Protein 1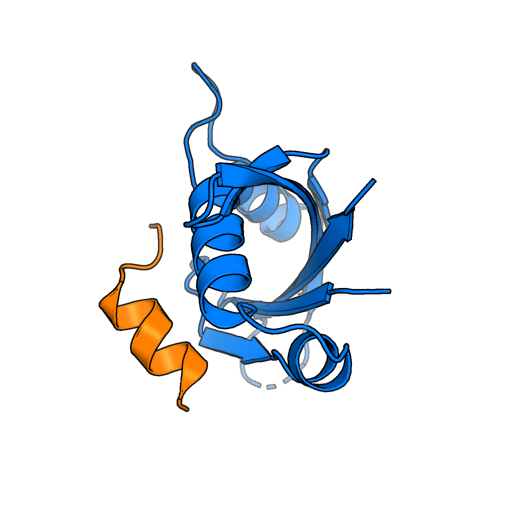OJ5 (pdb70)

Structure (mmCIF, N/CA/C/O backbone):
data_1OJ5
#
_entry.id   1OJ5
#
_cell.length_a   62.100
_cell.length_b   62.100
_cell.length_c   73.400
_cell.angle_alpha   90.00
_cell.angle_beta   90.00
_cell.angle_gamma   120.00
#
_symmetry.space_group_name_H-M   'P 62'
#
loop_
_entity.id
_entity.type
_entity.pdbx_description
1 polymer 'STEROID RECEPTOR COACTIVATOR 1A'
2 polymer 'SIGNAL TRANSDUCER AND ACTIVATOR OF TRANSCRIPTION 6'
3 non-polymer 'IODIDE ION'
4 water water
#
loop_
_atom_site.group_PDB
_atom_site.id
_atom_site.type_symbol
_atom_site.label_atom_id
_atom_site.label_alt_id
_atom_site.label_comp_id
_atom_site.label_asym_id
_atom_site.label_entity_id
_atom_site.label_seq_id
_atom_site.pdbx_PDB_ins_code
_atom_site.Cartn_x
_atom_site.Cartn_y
_atom_site.Cartn_z
_atom_site.occupancy
_atom_site.B_iso_or_equiv
_atom_site.auth_seq_id
_atom_site.auth_comp_id
_atom_site.auth_asym_id
_atom_site.auth_atom_id
_atom_site.pdbx_PDB_model_num
ATOM 1 N N . VAL A 1 6 ? 39.099 17.741 18.887 1.00 49.53 259 VAL A N 1
ATOM 2 C CA . VAL A 1 6 ? 37.652 17.806 18.524 1.00 48.92 259 VAL A CA 1
ATOM 3 C C . VAL A 1 6 ? 36.809 18.096 19.775 1.00 47.66 259 VAL A C 1
ATOM 4 O O . VAL A 1 6 ? 36.782 17.301 20.716 1.00 48.28 259 VAL A O 1
ATOM 8 N N . GLU A 1 7 ? 36.158 19.261 19.774 1.00 45.54 260 GLU A N 1
ATOM 9 C CA . GLU A 1 7 ? 35.190 19.646 20.795 1.00 43.35 260 GLU A CA 1
ATOM 10 C C . GLU A 1 7 ? 33.836 18.999 20.460 1.00 41.24 260 GLU A C 1
ATOM 11 O O . GLU A 1 7 ? 33.208 19.325 19.452 1.00 40.31 260 GLU A O 1
ATOM 17 N N . SER A 1 8 ? 33.398 18.073 21.304 1.00 38.64 261 SER A N 1
ATOM 18 C CA . SER A 1 8 ? 32.175 17.326 21.050 1.00 37.06 261 SER A CA 1
ATOM 19 C C . SER A 1 8 ? 31.527 16.842 22.325 1.00 35.24 261 SER A C 1
ATOM 20 O O . SER A 1 8 ? 32.123 16.939 23.394 1.00 35.32 261 SER A O 1
ATOM 23 N N . PHE A 1 9 ? 30.311 16.302 22.206 1.00 34.11 262 PHE A N 1
ATOM 24 C CA . PHE A 1 9 ? 29.695 15.507 23.271 1.00 32.87 262 PHE A CA 1
ATOM 25 C C . PHE A 1 9 ? 28.901 14.346 22.680 1.00 33.17 262 PHE A C 1
ATOM 26 O O . PHE A 1 9 ? 28.564 14.361 21.504 1.00 33.35 262 PHE A O 1
ATOM 34 N N . MET A 1 10 ? 28.622 13.341 23.492 1.00 33.10 263 MET A N 1
ATOM 35 C CA . MET A 1 10 ? 27.911 12.140 23.044 1.00 34.00 263 MET A CA 1
ATOM 36 C C . MET A 1 10 ? 26.556 12.075 23.710 1.00 33.26 263 MET A C 1
ATOM 37 O O . MET A 1 10 ? 26.382 12.536 24.836 1.00 32.62 263 MET A O 1
ATOM 45 N N . THR A 1 11 ? 25.598 11.495 23.002 1.00 33.46 264 THR A N 1
ATOM 46 C CA . THR A 1 11 ? 24.322 11.120 23.575 1.00 33.05 264 THR A CA 1
ATOM 47 C C . THR A 1 11 ? 24.005 9.646 23.320 1.00 33.62 264 THR A C 1
ATOM 48 O O . THR A 1 11 ? 24.477 9.043 22.350 1.00 33.80 264 THR A O 1
ATOM 52 N N . LYS A 1 12 ? 23.177 9.087 24.191 1.00 33.66 265 LYS A N 1
ATOM 53 C CA . LYS A 1 12 ? 22.529 7.817 23.939 1.00 34.09 265 LYS A CA 1
ATOM 54 C C . LYS A 1 12 ? 21.015 8.003 24.026 1.00 33.55 265 LYS A C 1
ATOM 55 O O . LYS A 1 12 ? 20.484 8.585 25.000 1.00 33.06 265 LYS A O 1
ATOM 61 N N . GLN A 1 13 ? 20.332 7.475 23.018 1.00 32.72 266 GLN A N 1
ATOM 62 C CA . GLN A 1 13 ? 18.888 7.483 22.962 1.00 32.95 266 GLN A CA 1
ATOM 63 C C . GLN A 1 13 ? 18.365 6.051 22.960 1.00 33.82 266 GLN A C 1
ATOM 64 O O . GLN A 1 13 ? 19.008 5.152 22.395 1.00 33.35 266 GLN A O 1
ATOM 70 N N . ASP A 1 14 ? 17.192 5.830 23.551 1.00 34.62 267 ASP A N 1
ATOM 71 C CA . ASP A 1 14 ? 16.517 4.542 23.383 1.00 35.92 267 ASP A CA 1
ATOM 72 C C . ASP A 1 14 ? 15.842 4.567 22.012 1.00 36.33 267 ASP A C 1
ATOM 73 O O . ASP A 1 14 ? 15.943 5.577 21.296 1.00 35.75 267 ASP A O 1
ATOM 78 N N . THR A 1 15 ? 15.174 3.474 21.637 1.00 36.79 268 THR A N 1
ATOM 79 C CA . THR A 1 15 ? 14.520 3.380 20.327 1.00 37.38 268 THR A CA 1
ATOM 80 C C . THR A 1 15 ? 13.222 4.156 20.209 1.00 37.16 268 THR A C 1
ATOM 81 O O . THR A 1 15 ? 12.573 4.075 19.185 1.00 37.69 268 THR A O 1
ATOM 85 N N . THR A 1 16 ? 12.845 4.912 21.231 1.00 37.51 269 THR A N 1
ATOM 86 C CA . THR A 1 16 ? 11.781 5.908 21.086 1.00 37.45 269 THR A CA 1
ATOM 87 C C . THR A 1 16 ? 12.363 7.287 20.757 1.00 36.75 269 THR A C 1
ATOM 88 O O . THR A 1 16 ? 11.615 8.222 20.452 1.00 35.84 269 THR A O 1
ATOM 92 N N . GLY A 1 17 ? 13.693 7.413 20.816 1.00 35.86 270 GLY A N 1
ATOM 93 C CA . GLY A 1 17 ? 14.355 8.697 20.598 1.00 35.62 270 GLY A CA 1
ATOM 94 C C . GLY A 1 17 ? 14.601 9.528 21.850 1.00 35.40 270 GLY A C 1
ATOM 95 O O . GLY A 1 17 ? 15.223 10.598 21.790 1.00 35.56 270 GLY A O 1
ATOM 96 N N . LYS A 1 18 ? 14.135 9.039 22.995 1.00 35.65 271 LYS A N 1
ATOM 97 C CA . LYS A 1 18 ? 14.418 9.660 24.295 1.00 36.23 271 LYS A CA 1
ATOM 98 C C . LYS A 1 18 ? 15.892 9.579 24.623 1.00 35.83 271 LYS A C 1
ATOM 99 O O . LYS A 1 18 ? 16.508 8.527 24.479 1.00 35.87 271 LYS A O 1
ATOM 105 N N . ILE A 1 19 ? 16.467 10.695 25.055 1.00 35.36 272 ILE A N 1
ATOM 106 C CA . ILE A 1 19 ? 17.863 10.735 25.422 1.00 35.24 272 ILE A CA 1
ATOM 107 C C . ILE A 1 19 ? 17.982 10.126 26.809 1.00 35.86 272 ILE A C 1
ATOM 108 O O . ILE A 1 19 ? 17.359 10.613 27.736 1.00 35.58 272 ILE A O 1
ATOM 113 N N . ILE A 1 20 ? 18.770 9.054 26.935 1.00 36.52 273 ILE A N 1
ATOM 114 C CA . ILE A 1 20 ? 18.943 8.373 28.222 1.00 36.80 273 ILE A CA 1
ATOM 115 C C . ILE A 1 20 ? 20.299 8.584 28.876 1.00 36.12 273 ILE A C 1
ATOM 116 O O . ILE A 1 20 ? 20.458 8.297 30.068 1.00 37.04 273 ILE A O 1
ATOM 121 N N . SER A 1 21 ? 21.275 9.091 28.127 1.00 35.33 274 SER A N 1
ATOM 122 C CA . SER A 1 21 ? 22.478 9.658 28.742 1.00 34.82 274 SER A CA 1
ATOM 123 C C . SER A 1 21 ? 23.208 10.620 27.827 1.00 34.29 274 SER A C 1
ATOM 124 O O . SER A 1 21 ? 23.053 10.602 26.609 1.00 32.85 274 SER A O 1
ATOM 127 N N . ILE A 1 22 ? 24.006 11.465 28.463 1.00 34.09 275 ILE A N 1
ATOM 128 C CA . ILE A 1 22 ? 24.848 12.429 27.799 1.00 34.33 275 ILE A CA 1
ATOM 129 C C . ILE A 1 22 ? 26.207 12.288 28.440 1.00 34.35 275 ILE A C 1
ATOM 130 O O . ILE A 1 22 ? 26.304 12.114 29.652 1.00 35.22 275 ILE A O 1
ATOM 135 N N . ASP A 1 23 ? 27.248 12.379 27.619 1.00 34.43 276 ASP A N 1
ATOM 136 C CA . ASP A 1 23 ? 28.632 12.359 28.069 1.00 34.88 276 ASP A CA 1
ATOM 137 C C . ASP A 1 23 ? 29.287 13.664 27.636 1.00 34.39 276 ASP A C 1
ATOM 138 O O . ASP A 1 23 ? 29.479 13.896 26.438 1.00 34.08 276 ASP A O 1
ATOM 143 N N . THR A 1 24 ? 29.606 14.497 28.620 1.00 34.28 277 THR A N 1
ATOM 144 C CA . THR A 1 24 ? 30.238 15.801 28.443 1.00 34.75 277 THR A CA 1
ATOM 145 C C . THR A 1 24 ? 31.725 15.813 28.841 1.00 35.31 277 THR A C 1
ATOM 146 O O . THR A 1 24 ? 32.295 16.878 29.060 1.00 35.35 277 THR A O 1
ATOM 150 N N . SER A 1 25 ? 32.346 14.643 28.944 1.00 36.12 278 SER A N 1
ATOM 151 C CA . SER A 1 25 ? 33.759 14.540 29.347 1.00 36.67 278 SER A CA 1
ATOM 152 C C . SER A 1 25 ? 34.698 15.341 28.425 1.00 37.48 278 SER A C 1
ATOM 153 O O . SER A 1 25 ? 35.591 16.031 28.908 1.00 37.65 278 SER A O 1
ATOM 158 N N . SER A 1 26 ? 34.485 15.252 27.109 1.00 38.27 279 SER A N 1
ATOM 159 C CA . SER A 1 26 ? 35.313 15.979 26.130 1.00 38.75 279 SER A CA 1
ATOM 160 C C . SER A 1 26 ? 35.127 17.481 26.266 1.00 38.26 279 SER A C 1
ATOM 161 O O . SER A 1 26 ? 36.102 18.206 26.271 1.00 37.83 279 SER A O 1
ATOM 164 N N . LEU A 1 27 ? 33.889 17.946 26.412 1.00 37.94 280 LEU A N 1
ATOM 165 C CA . LEU A 1 27 ? 33.660 19.370 26.657 1.00 37.76 280 LEU A CA 1
ATOM 166 C C . LEU A 1 27 ? 34.327 19.852 27.967 1.00 37.73 280 LEU A C 1
ATOM 167 O O . LEU A 1 27 ? 34.927 20.927 28.001 1.00 37.63 280 LEU A O 1
ATOM 172 N N . ARG A 1 28 ? 34.250 19.057 29.023 1.00 37.36 281 ARG A N 1
ATOM 173 C CA . ARG A 1 28 ? 34.807 19.467 30.305 1.00 38.44 281 ARG A CA 1
ATOM 174 C C . ARG A 1 28 ? 36.367 19.486 30.284 1.00 38.63 281 ARG A C 1
ATOM 175 O O . ARG A 1 28 ? 36.978 20.254 31.007 1.00 38.36 281 ARG A O 1
ATOM 183 N N . ALA A 1 29 ? 36.974 18.686 29.410 1.00 39.02 282 ALA A N 1
ATOM 184 C CA . ALA A 1 29 ? 38.417 18.682 29.197 1.00 40.04 282 ALA A CA 1
ATOM 185 C C . ALA A 1 29 ? 38.886 19.765 28.230 1.00 40.60 282 ALA A C 1
ATOM 186 O O . ALA A 1 29 ? 40.084 19.940 28.047 1.00 41.43 282 ALA A O 1
ATOM 188 N N . ALA A 1 30 ? 37.964 20.490 27.601 1.00 41.10 283 ALA A N 1
ATOM 189 C CA . ALA A 1 30 ? 38.332 21.464 26.564 1.00 41.18 283 ALA A CA 1
ATOM 190 C C . ALA A 1 30 ? 38.731 22.844 27.084 1.00 41.41 283 ALA A C 1
ATOM 191 O O . ALA A 1 30 ? 39.047 23.728 26.297 1.00 41.71 283 ALA A O 1
ATOM 193 N N . GLY A 1 31 ? 38.707 23.057 28.397 1.00 41.45 284 GLY A N 1
ATOM 194 C CA . GLY A 1 31 ? 39.301 24.270 28.952 1.00 40.89 284 GLY A CA 1
ATOM 195 C C . GLY A 1 31 ? 38.534 25.575 28.749 1.00 40.23 284 GLY A C 1
ATOM 196 O O . GLY A 1 31 ? 39.055 26.643 29.057 1.00 40.79 284 GLY A O 1
ATOM 197 N N . ARG A 1 32 ? 37.302 25.507 28.258 1.00 39.41 285 ARG A N 1
ATOM 198 C CA . ARG A 1 32 ? 36.456 26.693 28.136 1.00 38.82 285 ARG A CA 1
ATOM 199 C C . ARG A 1 32 ? 35.283 26.659 29.108 1.00 37.31 285 ARG A C 1
ATOM 200 O O . ARG A 1 32 ? 34.686 25.599 29.356 1.00 37.04 285 ARG A O 1
ATOM 208 N N . THR A 1 33 ? 34.920 27.834 29.606 1.00 35.68 286 THR A N 1
ATOM 209 C CA . THR A 1 33 ? 33.709 27.985 30.399 1.00 35.06 286 THR A CA 1
ATOM 210 C C . THR A 1 33 ? 32.472 27.893 29.494 1.00 34.39 286 THR A C 1
ATOM 211 O O . THR A 1 33 ? 32.566 27.999 28.268 1.00 34.42 286 THR A O 1
ATOM 215 N N . GLY A 1 34 ? 31.312 27.718 30.109 1.00 33.85 287 GLY A N 1
ATOM 216 C CA . GLY A 1 34 ? 30.045 27.834 29.409 1.00 33.11 287 GLY A CA 1
ATOM 217 C C . GLY A 1 34 ? 29.594 26.602 28.659 1.00 32.32 287 GLY A C 1
ATOM 218 O O . GLY A 1 34 ? 28.700 26.706 27.838 1.00 31.68 287 GLY A O 1
ATOM 219 N N . TRP A 1 35 ? 30.173 25.442 28.952 1.00 32.20 288 TRP A N 1
ATOM 220 C CA . TRP A 1 35 ? 29.821 24.210 28.227 1.00 32.66 288 TRP A CA 1
ATOM 221 C C . TRP A 1 35 ? 28.403 23.697 28.523 1.00 32.63 288 TRP A C 1
ATOM 222 O O . TRP A 1 35 ? 27.798 23.058 27.690 1.00 32.63 288 TRP A O 1
ATOM 233 N N . GLU A 1 36 ? 27.882 23.947 29.716 1.00 33.03 289 GLU A N 1
ATOM 234 C CA . GLU A 1 36 ? 26.504 23.571 30.027 1.00 32.93 289 GLU A CA 1
ATOM 235 C C . GLU A 1 36 ? 25.529 24.320 29.122 1.00 32.27 289 GLU A C 1
ATOM 236 O O . GLU A 1 36 ? 24.641 23.719 28.525 1.00 31.95 289 GLU A O 1
ATOM 242 N N . ASP A 1 37 ? 25.692 25.633 29.038 1.00 31.81 290 ASP A N 1
ATOM 243 C CA . ASP A 1 37 ? 24.877 26.446 28.152 1.00 32.08 290 ASP A CA 1
ATOM 244 C C . ASP A 1 37 ? 25.053 25.949 26.707 1.00 31.92 290 ASP A C 1
ATOM 245 O O . ASP A 1 37 ? 24.080 25.802 25.986 1.00 32.36 290 ASP A O 1
ATOM 250 N N . LEU A 1 38 ? 26.293 25.676 26.315 1.00 31.78 291 LEU A N 1
ATOM 251 C CA . LEU A 1 38 ? 26.599 25.147 24.989 1.00 31.90 291 LEU A CA 1
ATOM 252 C C . LEU A 1 38 ? 25.807 23.872 24.688 1.00 31.76 291 LEU A C 1
ATOM 253 O O . LEU A 1 38 ? 25.204 23.790 23.636 1.00 30.75 291 LEU A O 1
ATOM 258 N N . VAL A 1 39 ? 25.827 22.891 25.598 1.00 31.79 292 VAL A N 1
ATOM 259 C CA . VAL A 1 39 ? 25.151 21.605 25.367 1.00 32.45 292 VAL A CA 1
ATOM 260 C C . VAL A 1 39 ? 23.633 21.775 25.242 1.00 32.00 292 VAL A C 1
ATOM 261 O O . VAL A 1 39 ? 23.020 21.175 24.386 1.00 31.54 292 VAL A O 1
ATOM 265 N N . ARG A 1 40 ? 23.038 22.581 26.116 1.00 32.18 293 ARG A N 1
ATOM 266 C CA . ARG A 1 40 ? 21.603 22.815 26.092 1.00 31.98 293 ARG A CA 1
ATOM 267 C C . ARG A 1 40 ? 21.220 23.482 24.793 1.00 30.75 293 ARG A C 1
ATOM 268 O O . ARG A 1 40 ? 20.270 23.060 24.133 1.00 31.00 293 ARG A O 1
ATOM 276 N N . LYS A 1 41 ? 21.958 24.520 24.428 1.00 29.31 294 LYS A N 1
ATOM 277 C CA . LYS A 1 41 ? 21.653 25.276 23.211 1.00 29.27 294 LYS A CA 1
ATOM 278 C C . LYS A 1 41 ? 21.789 24.421 21.953 1.00 28.77 294 LYS A C 1
ATOM 279 O O . LYS A 1 41 ? 20.942 24.500 21.061 1.00 27.98 294 LYS A O 1
ATOM 285 N N . CYS A 1 42 ? 22.816 23.576 21.917 1.00 27.66 295 CYS A N 1
ATOM 286 C CA . CYS A 1 42 ? 23.059 22.691 20.772 1.00 28.28 295 CYS A CA 1
ATOM 287 C C . CYS A 1 42 ? 21.936 21.670 20.620 1.00 28.35 295 CYS A C 1
ATOM 288 O O . CYS A 1 42 ? 21.401 21.478 19.529 1.00 27.60 295 CYS A O 1
ATOM 291 N N . ILE A 1 43 ? 21.587 21.020 21.725 1.00 28.57 296 ILE A N 1
ATOM 292 C CA . ILE A 1 43 ? 20.496 20.060 21.730 1.00 29.97 296 ILE A CA 1
ATOM 293 C C . ILE A 1 43 ? 19.197 20.710 21.281 1.00 29.99 296 ILE A C 1
ATOM 294 O O . ILE A 1 43 ? 18.529 20.187 20.393 1.00 30.43 296 ILE A O 1
ATOM 299 N N . TYR A 1 44 ? 18.871 21.872 21.837 1.00 30.43 297 TYR A N 1
ATOM 300 C CA . TYR A 1 44 ? 17.645 22.560 21.482 1.00 30.17 297 TYR A CA 1
ATOM 301 C C . TYR A 1 44 ? 17.638 22.923 19.988 1.00 29.42 297 TYR A C 1
ATOM 302 O O . TYR A 1 44 ? 16.615 22.761 19.322 1.00 28.42 297 TYR A O 1
ATOM 305 N N . ALA A 1 45 ? 18.771 23.379 19.460 1.00 28.63 298 ALA A N 1
ATOM 306 C CA . ALA A 1 45 ? 18.862 23.661 18.032 1.00 29.20 298 ALA A CA 1
ATOM 307 C C . ALA A 1 45 ? 18.654 22.396 17.193 1.00 29.46 298 ALA A C 1
ATOM 308 O O . ALA A 1 45 ? 18.011 22.433 16.162 1.00 29.33 298 ALA A O 1
ATOM 310 N N . PHE A 1 46 ? 19.209 21.276 17.647 1.00 29.87 299 PHE A N 1
ATOM 311 C CA . PHE A 1 46 ? 19.104 19.996 16.933 1.00 30.25 299 PHE A CA 1
ATOM 312 C C . PHE A 1 46 ? 17.647 19.546 16.815 1.00 30.98 299 PHE A C 1
ATOM 313 O O . PHE A 1 46 ? 17.228 19.004 15.786 1.00 30.95 299 PHE A O 1
ATOM 321 N N . PHE A 1 47 ? 16.886 19.794 17.877 1.00 32.06 300 PHE A N 1
ATOM 322 C CA . PHE A 1 47 ? 15.477 19.413 17.983 1.00 33.10 300 PHE A CA 1
ATOM 323 C C . PHE A 1 47 ? 14.468 20.437 17.432 1.00 34.28 300 PHE A C 1
ATOM 324 O O . PHE A 1 47 ? 13.281 20.160 17.467 1.00 34.04 300 PHE A O 1
ATOM 332 N N . GLN A 1 48 ? 14.925 21.579 16.908 1.00 35.92 301 GLN A N 1
ATOM 333 C CA . GLN A 1 48 ? 14.025 22.619 16.378 1.00 38.17 301 GLN A CA 1
ATOM 334 C C . GLN A 1 48 ? 13.570 22.321 14.963 1.00 38.75 301 GLN A C 1
ATOM 335 O O . GLN A 1 48 ? 14.418 22.039 14.105 1.00 38.54 301 GLN A O 1
ATOM 341 N N . PRO A 1 49 ? 12.272 22.466 14.684 1.00 39.78 302 PRO A N 1
ATOM 342 C CA . PRO A 1 49 ? 11.775 22.321 13.311 1.00 40.87 302 PRO A CA 1
ATOM 343 C C . PRO A 1 49 ? 12.607 23.1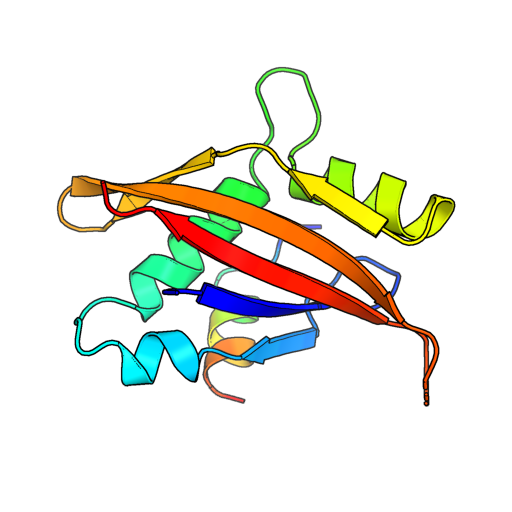58 12.335 1.00 41.99 302 PRO A C 1
ATOM 344 O O . PRO A 1 49 ? 13.008 24.284 12.643 1.00 42.20 302 PRO A O 1
ATOM 348 N N . GLN A 1 50 ? 12.900 22.577 11.190 1.00 42.88 303 GLN A N 1
ATOM 349 C CA . GLN A 1 50 ? 13.685 23.240 10.157 1.00 44.91 303 GLN A CA 1
ATOM 350 C C . GLN A 1 50 ? 12.724 23.822 9.134 1.00 45.62 303 GLN A C 1
ATOM 351 O O . GLN A 1 50 ? 12.386 23.156 8.175 1.00 46.47 303 GLN A O 1
ATOM 357 N N . GLY A 1 51 ? 12.237 25.038 9.370 1.00 46.54 304 GLY A N 1
ATOM 358 C CA . GLY A 1 51 ? 11.185 25.603 8.539 1.00 46.89 304 GLY A CA 1
ATOM 359 C C . GLY A 1 51 ? 9.984 24.663 8.531 1.00 47.50 304 GLY A C 1
ATOM 360 O O . GLY A 1 51 ? 9.487 24.267 9.607 1.00 47.98 304 GLY A O 1
ATOM 361 N N . ARG A 1 52 ? 9.559 24.282 7.322 1.00 47.23 305 ARG A N 1
ATOM 362 C CA . ARG A 1 52 ? 8.477 23.311 7.094 1.00 47.39 305 ARG A CA 1
ATOM 363 C C . ARG A 1 52 ? 8.895 21.853 7.286 1.00 46.68 305 ARG A C 1
ATOM 364 O O . ARG A 1 52 ? 8.056 20.957 7.435 1.00 47.47 305 ARG A O 1
ATOM 366 N N . GLU A 1 53 ? 10.190 21.609 7.271 1.00 45.69 306 GLU A N 1
ATOM 367 C CA . GLU A 1 53 ? 10.705 20.251 7.392 1.00 44.79 306 GLU A CA 1
ATOM 368 C C . GLU A 1 53 ? 10.850 19.882 8.856 1.00 41.92 306 GLU A C 1
ATOM 369 O O . GLU A 1 53 ? 11.008 20.751 9.708 1.00 40.79 306 GLU A O 1
ATOM 375 N N . PRO A 1 54 ? 10.828 18.593 9.150 1.00 39.40 307 PRO A N 1
ATOM 376 C CA . PRO A 1 54 ? 11.108 18.143 10.513 1.00 37.90 307 PRO A CA 1
ATOM 377 C C . PRO A 1 54 ? 12.488 18.613 11.003 1.00 36.11 307 PRO A C 1
ATOM 378 O O . PRO A 1 54 ? 13.366 19.008 10.212 1.00 34.13 307 PRO A O 1
ATOM 382 N N . SER A 1 55 ? 12.652 18.615 12.320 1.00 33.92 308 SER A N 1
ATOM 383 C CA . SER A 1 55 ? 13.938 18.946 12.914 1.00 32.40 308 SER A CA 1
ATOM 384 C C . SER A 1 55 ? 14.984 17.915 12.476 1.00 31.20 308 SER A C 1
ATOM 385 O O . SER A 1 55 ? 14.640 16.789 12.083 1.00 29.68 308 SER A O 1
ATOM 388 N N . TYR A 1 56 ? 16.256 18.275 12.594 1.00 30.20 309 TYR A N 1
ATOM 389 C CA . TYR A 1 56 ? 17.305 17.322 12.269 1.00 30.02 309 TYR A CA 1
ATOM 390 C C . TYR A 1 56 ? 17.246 16.131 13.188 1.00 29.77 309 TYR A C 1
ATOM 391 O O . TYR A 1 56 ? 17.508 15.013 12.750 1.00 29.26 309 TYR A O 1
ATOM 400 N N . ALA A 1 57 ? 16.846 16.346 14.441 1.00 30.02 310 ALA A N 1
ATOM 401 C CA . ALA A 1 57 ? 16.680 15.239 15.393 1.00 30.17 310 ALA A CA 1
ATOM 402 C C . ALA A 1 57 ? 15.673 14.209 14.924 1.00 30.50 310 ALA A C 1
ATOM 403 O O . ALA A 1 57 ? 15.914 12.991 15.016 1.00 30.57 310 ALA A O 1
ATOM 405 N N . ARG A 1 58 ? 14.528 14.684 14.453 1.00 30.61 311 ARG A N 1
ATOM 406 C CA . ARG A 1 58 ? 13.510 13.785 13.938 1.00 31.49 311 ARG A CA 1
ATOM 407 C C . ARG A 1 58 ? 13.987 13.118 12.626 1.00 31.81 311 ARG A C 1
ATOM 408 O O . ARG A 1 58 ? 13.788 11.930 12.444 1.00 31.43 311 ARG A O 1
ATOM 416 N N . GLN A 1 59 ? 14.630 13.867 11.730 1.00 31.98 312 GLN A N 1
ATOM 417 C CA . GLN A 1 59 ? 15.102 13.288 10.484 1.00 32.13 312 GLN A CA 1
ATOM 418 C C . GLN A 1 59 ? 16.139 12.185 10.766 1.00 32.12 312 GLN A C 1
ATOM 419 O O . GLN A 1 59 ? 16.046 11.089 10.224 1.00 32.11 312 GLN A O 1
ATOM 425 N N . LEU A 1 60 ? 17.081 12.456 11.661 1.00 31.98 313 LEU A N 1
ATOM 426 C CA . LEU A 1 60 ? 18.138 11.494 11.960 1.00 31.70 313 LEU A CA 1
ATOM 427 C C . LEU A 1 60 ? 17.594 10.253 12.656 1.00 32.54 313 LEU A C 1
ATOM 428 O O . LEU A 1 60 ? 18.056 9.134 12.392 1.00 31.72 313 LEU A O 1
ATOM 433 N N . PHE A 1 61 ? 16.613 10.452 13.539 1.00 32.78 314 PHE A N 1
ATOM 434 C CA . PHE A 1 61 ? 15.972 9.337 14.253 1.00 33.73 314 PHE A CA 1
ATOM 435 C C . PHE A 1 61 ? 15.256 8.387 13.294 1.00 34.10 314 PHE A C 1
ATOM 436 O O . PHE A 1 61 ? 15.419 7.176 13.393 1.00 33.78 314 PHE A O 1
ATOM 444 N N . GLN A 1 62 ? 14.465 8.942 12.378 1.00 34.67 315 GLN A N 1
ATOM 445 C CA . GLN A 1 62 ? 13.739 8.137 11.388 1.00 35.29 315 GLN A CA 1
ATOM 446 C C . GLN A 1 62 ? 14.702 7.351 10.493 1.00 34.96 315 GLN A C 1
ATOM 447 O O . GLN A 1 62 ? 14.461 6.189 10.192 1.00 35.01 315 GLN A O 1
ATOM 450 N N . GLU A 1 63 ? 15.776 8.014 10.060 1.00 34.62 316 GLU A N 1
ATOM 451 C CA . GLU A 1 63 ? 16.779 7.413 9.193 1.00 34.30 316 GLU A CA 1
ATOM 452 C C . GLU A 1 63 ? 17.606 6.365 9.916 1.00 33.89 316 GLU A C 1
ATOM 453 O O . GLU A 1 63 ? 17.925 5.323 9.360 1.00 32.17 316 GLU A O 1
ATOM 459 N N . VAL A 1 64 ? 17.977 6.639 11.157 1.00 34.35 317 VAL A N 1
ATOM 460 C CA . VAL A 1 64 ? 18.892 5.744 11.863 1.00 34.73 317 VAL A CA 1
ATOM 461 C C . VAL A 1 64 ? 18.182 4.442 12.254 1.00 35.88 317 VAL A C 1
ATOM 462 O O . VAL A 1 64 ? 18.820 3.386 12.298 1.00 36.09 317 VAL A O 1
ATOM 466 N N . MET A 1 6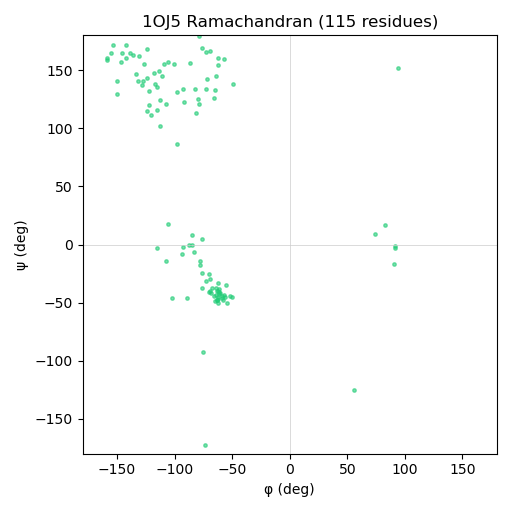5 ? 16.881 4.526 12.528 1.00 37.26 318 MET A N 1
ATOM 467 C CA . MET A 1 65 ? 16.067 3.359 12.917 1.00 39.14 318 MET A CA 1
ATOM 468 C C . MET A 1 65 ? 15.745 2.474 11.697 1.00 40.37 318 MET A C 1
ATOM 469 O O . MET A 1 65 ? 15.503 1.289 11.850 1.00 41.75 318 MET A O 1
ATOM 473 N N . THR A 1 66 ? 15.756 3.049 10.499 1.00 40.96 319 THR A N 1
ATOM 474 C CA . 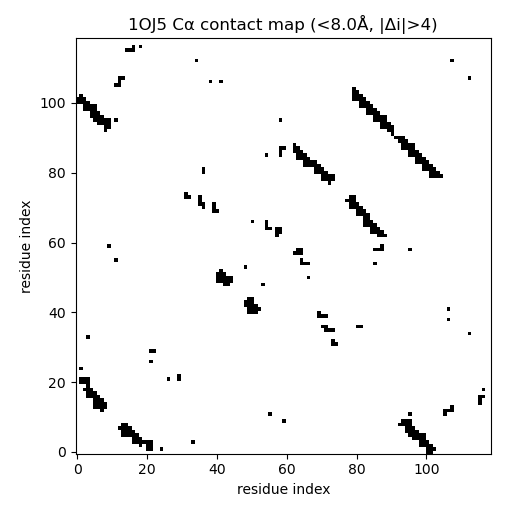THR A 1 66 ? 15.545 2.273 9.269 1.00 41.59 319 THR A CA 1
ATOM 475 C C . THR A 1 66 ? 16.873 1.747 8.723 1.00 41.01 319 THR A C 1
ATOM 476 O O . THR A 1 66 ? 16.984 0.573 8.415 1.00 41.63 319 THR A O 1
ATOM 480 N N . ARG A 1 67 ? 17.901 2.592 8.668 1.00 40.14 320 ARG A N 1
ATOM 481 C CA . ARG A 1 67 ? 19.120 2.253 7.940 1.00 39.43 320 ARG A CA 1
ATOM 482 C C . ARG A 1 67 ? 20.388 2.094 8.766 1.00 37.98 320 ARG A C 1
ATOM 483 O O . ARG A 1 67 ? 21.439 1.737 8.230 1.00 38.47 320 ARG A O 1
ATOM 491 N N . GLY A 1 68 ? 20.293 2.337 10.066 1.00 36.89 321 GLY A N 1
ATOM 492 C CA . GLY A 1 68 ? 21.368 2.044 10.998 1.00 35.79 321 GLY A CA 1
ATOM 493 C C . GLY A 1 68 ? 22.357 3.173 11.241 1.00 34.99 321 GLY A C 1
ATOM 494 O O . GLY A 1 68 ? 23.131 3.106 12.195 1.00 34.08 321 GLY A O 1
ATOM 495 N N . THR A 1 69 ? 22.381 4.172 10.360 1.00 33.71 322 THR A N 1
ATOM 496 C CA . THR A 1 69 ? 23.249 5.339 10.527 1.00 32.70 322 THR A CA 1
ATOM 497 C C . THR A 1 69 ? 22.570 6.578 9.961 1.00 32.23 322 THR A C 1
ATOM 498 O O . THR A 1 69 ? 21.682 6.479 9.127 1.00 31.35 322 THR A O 1
ATOM 505 N N . ALA A 1 70 ? 22.992 7.752 10.437 1.00 32.10 323 ALA A N 1
ATOM 506 C CA . ALA A 1 70 ? 22.481 9.024 9.955 1.00 31.00 323 ALA A CA 1
ATOM 507 C C . ALA A 1 70 ? 23.445 10.158 10.261 1.00 30.79 323 ALA A C 1
ATOM 508 O O . ALA A 1 70 ? 24.315 10.028 11.122 1.00 31.37 323 ALA A O 1
ATOM 510 N N . SER A 1 71 ? 23.298 11.267 9.541 1.00 30.30 324 SER A N 1
ATOM 511 C CA . SER A 1 71 ? 24.114 12.455 9.749 1.00 29.95 324 SER A CA 1
ATOM 512 C C . SER A 1 71 ? 23.337 13.725 9.383 1.00 29.83 324 SER A C 1
ATOM 513 O O . SER A 1 71 ? 22.588 13.753 8.404 1.00 29.54 324 SER A O 1
ATOM 516 N N . SER A 1 72 ? 23.523 14.772 10.183 1.00 29.55 325 SER A N 1
ATOM 517 C CA . SER A 1 72 ? 22.892 16.058 9.949 1.00 28.92 325 SER A CA 1
ATOM 518 C C . SER A 1 72 ? 23.912 16.969 9.312 1.00 29.29 325 SER A C 1
ATOM 519 O O . SER A 1 72 ? 25.099 16.844 9.569 1.00 27.76 325 SER A O 1
ATOM 522 N N . PRO A 1 73 ? 23.450 17.974 8.580 1.00 29.89 326 PRO A N 1
ATOM 523 C CA . PRO A 1 73 ? 24.342 19.062 8.182 1.00 29.80 326 PRO A CA 1
ATOM 524 C C . PRO A 1 73 ? 24.618 19.944 9.416 1.00 30.37 326 PRO A C 1
ATOM 525 O O . PRO A 1 73 ? 24.247 19.595 10.563 1.00 30.00 326 PRO A O 1
ATOM 529 N N . SER A 1 74 ? 25.284 21.062 9.191 1.00 30.04 327 SER A N 1
ATOM 530 C CA . SER A 1 74 ? 25.532 22.029 10.239 1.00 30.82 327 SER A CA 1
ATOM 531 C C . SER A 1 74 ? 24.251 22.760 10.612 1.00 30.45 327 SER A C 1
ATOM 532 O O . SER A 1 74 ? 23.416 23.031 9.752 1.00 29.94 327 SER A O 1
ATOM 535 N N . TYR A 1 75 ? 24.098 23.027 11.909 1.00 30.04 328 TYR A N 1
ATOM 536 C CA . TYR A 1 75 ? 23.034 23.876 12.438 1.00 30.17 328 TYR A CA 1
ATOM 537 C C . TYR A 1 75 ? 23.653 24.869 13.448 1.00 30.64 328 TYR A C 1
ATOM 538 O O . TYR A 1 75 ? 24.632 24.564 14.119 1.00 30.44 328 TYR A O 1
ATOM 547 N N . ARG A 1 76 ? 23.107 26.070 13.527 1.00 31.11 329 ARG A N 1
ATOM 548 C CA . ARG A 1 76 ? 23.711 27.110 14.351 1.00 31.49 329 ARG A CA 1
ATOM 549 C C . ARG A 1 76 ? 22.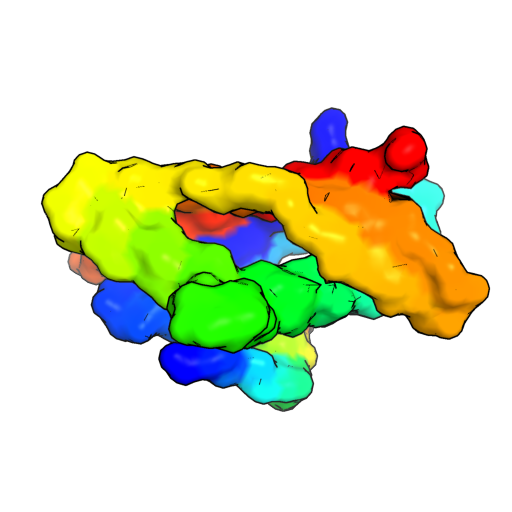904 27.328 15.620 1.00 30.69 329 ARG A C 1
ATOM 550 O O . ARG A 1 76 ? 21.726 27.039 15.656 1.00 31.21 329 ARG A O 1
ATOM 558 N N . PHE A 1 77 ? 23.553 27.876 16.641 1.00 30.59 330 PHE A N 1
ATOM 559 C CA . PHE A 1 77 ? 22.909 28.253 17.887 1.00 30.37 330 PHE A CA 1
ATOM 560 C C . PHE A 1 77 ? 23.711 29.351 18.587 1.00 30.95 330 PHE A C 1
ATOM 561 O O . PHE A 1 77 ? 24.866 29.626 18.239 1.00 30.92 330 PHE A O 1
ATOM 569 N N . ILE A 1 78 ? 23.080 29.994 19.566 1.00 31.15 331 ILE A N 1
ATOM 570 C CA . ILE A 1 78 ? 23.606 31.198 20.161 1.00 31.35 331 ILE A CA 1
ATOM 571 C C . ILE A 1 78 ? 23.776 31.002 21.656 1.00 31.53 331 ILE A C 1
ATOM 572 O O . ILE A 1 78 ? 22.819 30.728 22.386 1.00 31.01 331 ILE A O 1
ATOM 577 N N . LEU A 1 79 ? 25.008 31.150 22.111 1.00 31.97 332 LEU A N 1
ATOM 578 C CA . LEU A 1 79 ? 25.275 31.117 23.533 1.00 32.67 332 LEU A CA 1
ATOM 579 C C . LEU A 1 79 ? 24.699 32.344 24.217 1.00 32.52 332 LEU A C 1
ATOM 580 O O . LEU A 1 79 ? 24.326 33.345 23.574 1.00 31.99 332 LEU A O 1
ATOM 585 N N . ASN A 1 80 ? 24.646 32.264 25.537 1.00 32.93 333 ASN A N 1
ATOM 586 C CA . ASN A 1 80 ? 24.041 33.312 26.354 1.00 33.68 333 ASN A CA 1
ATOM 587 C C . ASN A 1 80 ? 24.659 34.680 26.096 1.00 34.64 333 ASN A C 1
ATOM 588 O O . ASN A 1 80 ? 23.964 35.673 26.117 1.00 34.87 333 ASN A O 1
ATOM 593 N N . ASP A 1 81 ? 25.954 34.736 25.828 1.00 36.21 334 ASP A N 1
ATOM 594 C CA . ASP A 1 81 ? 26.613 36.019 25.606 1.00 38.29 334 ASP A CA 1
ATOM 595 C C . ASP A 1 81 ? 26.518 36.544 24.162 1.00 39.00 334 ASP A C 1
ATOM 596 O O . ASP A 1 81 ? 27.163 37.541 23.815 1.00 39.72 334 ASP A O 1
ATOM 601 N N . GLY A 1 82 ? 25.718 35.881 23.327 1.00 39.26 335 GLY A N 1
ATOM 602 C CA . GLY A 1 82 ? 25.571 36.267 21.937 1.00 39.39 335 GLY A CA 1
ATOM 603 C C . GLY A 1 82 ? 26.524 35.582 20.980 1.00 39.52 335 GLY A C 1
ATOM 604 O O . GLY A 1 82 ? 26.440 35.820 19.780 1.00 40.06 335 GLY A O 1
ATOM 605 N N . THR A 1 83 ? 27.403 34.723 21.493 1.00 39.54 336 THR A N 1
ATOM 606 C CA . THR A 1 83 ? 28.322 33.946 20.660 1.00 39.96 336 THR A CA 1
ATOM 607 C C . THR A 1 83 ? 27.619 32.934 19.766 1.00 39.62 336 THR A C 1
ATOM 608 O O . THR A 1 83 ? 26.862 32.088 20.241 1.00 39.00 336 THR A O 1
ATOM 612 N N . MET A 1 84 ? 27.908 33.021 18.474 1.00 39.94 337 MET A N 1
ATOM 613 C CA . MET A 1 84 ? 27.345 32.135 17.461 1.00 40.48 337 MET A CA 1
ATOM 614 C C . MET A 1 84 ? 28.249 30.931 17.234 1.00 39.15 337 MET A C 1
ATOM 615 O O . MET A 1 84 ? 29.404 31.098 16.895 1.00 39.68 337 MET A O 1
ATOM 620 N N . LEU A 1 85 ? 27.716 29.728 17.409 1.00 37.64 338 LEU A N 1
ATOM 621 C CA . LEU A 1 85 ? 28.436 28.496 17.070 1.00 36.91 338 LEU A CA 1
ATOM 622 C C . LEU A 1 85 ? 27.617 27.668 16.105 1.00 35.78 338 LEU A C 1
ATOM 623 O O . LEU A 1 85 ? 26.425 27.899 15.910 1.00 35.34 338 LEU A O 1
ATOM 628 N N . SER A 1 86 ? 28.254 26.664 15.533 1.00 34.37 339 SER A N 1
ATOM 629 C CA . SER A 1 86 ? 27.534 25.620 14.837 1.00 33.63 339 SER A CA 1
ATOM 630 C C . SER A 1 86 ? 27.990 24.237 15.283 1.00 32.30 339 SER A C 1
ATOM 631 O O . SER A 1 86 ? 29.011 24.073 15.947 1.00 31.99 339 SER A O 1
ATOM 634 N N . ALA A 1 87 ? 27.153 23.259 14.984 1.00 30.94 340 ALA A N 1
ATOM 635 C CA . ALA A 1 87 ? 27.448 21.861 15.231 1.00 30.09 340 ALA A CA 1
ATOM 636 C C . ALA A 1 87 ? 26.833 21.035 14.137 1.00 29.82 340 ALA A C 1
ATOM 637 O O . ALA A 1 87 ? 25.958 21.505 13.411 1.00 29.77 340 ALA A O 1
ATOM 639 N N . HIS A 1 88 ? 27.274 19.791 14.039 1.00 29.50 341 HIS A N 1
ATOM 640 C CA . HIS A 1 88 ? 26.516 18.774 13.331 1.00 29.31 341 HIS A CA 1
ATOM 641 C C . HIS A 1 88 ? 26.550 17.466 14.097 1.00 29.32 341 HIS A C 1
ATOM 642 O O . HIS A 1 88 ? 27.385 17.290 14.961 1.00 30.06 341 HIS A O 1
ATOM 649 N N . THR A 1 89 ? 25.662 16.552 13.736 1.00 28.64 342 THR A N 1
ATOM 650 C CA . THR A 1 89 ? 25.404 15.353 14.503 1.00 29.02 342 THR A CA 1
ATOM 651 C C . THR A 1 89 ? 25.516 14.145 13.571 1.00 29.83 342 THR A C 1
ATOM 652 O O . THR A 1 89 ? 25.065 14.188 12.422 1.00 29.22 342 THR A O 1
ATOM 656 N N . ARG A 1 90 ? 26.163 13.101 14.062 1.00 30.74 343 ARG A N 1
ATOM 657 C CA . ARG A 1 90 ? 26.131 11.784 13.435 1.00 32.38 343 ARG A CA 1
ATOM 658 C C . ARG 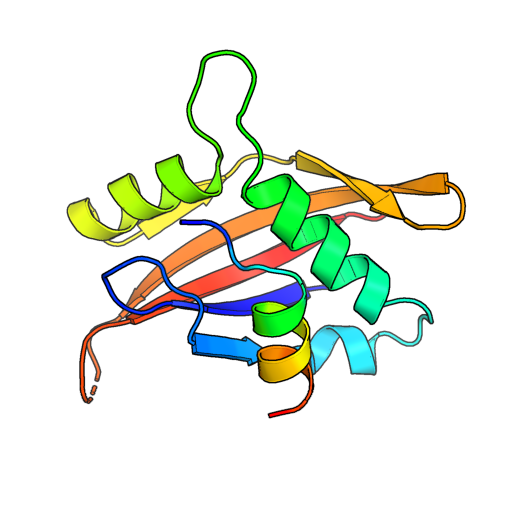A 1 90 ? 25.639 10.780 14.461 1.00 33.02 343 ARG A C 1
ATOM 659 O O . ARG A 1 90 ? 25.972 10.900 15.652 1.00 31.81 343 ARG A O 1
ATOM 667 N N . CYS A 1 91 ? 24.861 9.793 14.020 1.00 33.96 344 CYS A N 1
ATOM 668 C CA . CYS A 1 91 ? 24.504 8.697 14.903 1.00 35.68 344 CYS A CA 1
ATOM 669 C C . CYS A 1 91 ? 24.441 7.306 14.251 1.00 36.44 344 CYS A C 1
ATOM 670 O O . CYS A 1 91 ? 24.510 7.156 13.025 1.00 36.42 344 CYS A O 1
ATOM 673 N N . LYS A 1 92 ? 24.289 6.303 15.110 1.00 37.05 345 LYS A N 1
ATOM 674 C CA . LYS A 1 92 ? 24.505 4.904 14.779 1.00 37.96 345 LYS A CA 1
ATOM 675 C C . LYS A 1 92 ? 23.580 4.062 15.668 1.00 38.05 345 LYS A C 1
ATOM 676 O O . LYS A 1 92 ? 23.522 4.256 16.881 1.00 37.80 345 LYS A O 1
ATOM 679 N N . LEU A 1 93 ? 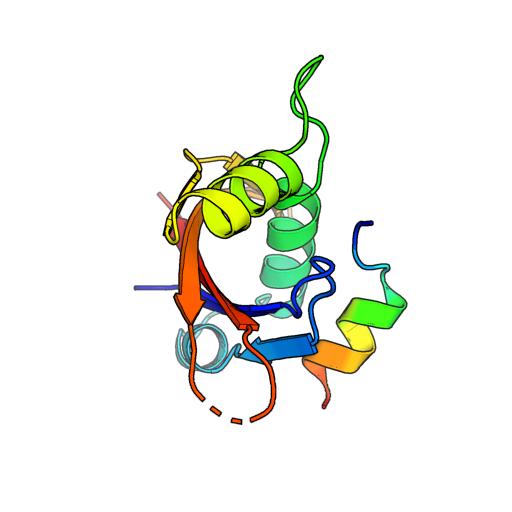22.826 3.154 15.078 1.00 38.69 346 LEU A N 1
ATOM 680 C CA . LEU A 1 93 ? 22.069 2.187 15.849 1.00 39.56 346 LEU A CA 1
ATOM 681 C C . LEU A 1 93 ? 23.029 1.084 16.280 1.00 40.72 346 LEU A C 1
ATOM 682 O O . LEU A 1 93 ? 23.710 0.494 15.437 1.00 39.77 346 LEU A O 1
ATOM 687 N N . CYS A 1 94 ? 23.081 0.828 17.592 1.00 42.39 347 CYS A N 1
ATOM 688 C CA . CYS A 1 94 ? 23.931 -0.200 18.186 1.00 44.20 347 CYS A CA 1
ATOM 689 C C . CYS A 1 94 ? 23.117 -1.319 18.840 1.00 45.59 347 CYS A C 1
ATOM 690 O O . CYS A 1 94 ? 22.159 -1.068 19.556 1.00 44.15 347 CYS A O 1
ATOM 693 N N . TYR A 1 95 ? 23.543 -2.551 18.583 1.00 48.11 348 TYR A N 1
ATOM 694 C CA . TYR A 1 95 ? 22.927 -3.757 19.111 1.00 50.45 348 TYR A CA 1
ATOM 695 C C . TYR A 1 95 ? 23.905 -4.395 20.077 1.00 51.85 348 TYR A C 1
ATOM 696 O O . TYR A 1 95 ? 24.853 -5.044 19.636 1.00 52.53 348 TYR A O 1
ATOM 705 N N . PRO A 1 96 ? 23.684 -4.225 21.383 1.00 53.31 349 PRO A N 1
ATOM 706 C CA . PRO A 1 96 ? 24.646 -4.685 22.397 1.00 54.17 349 PRO A CA 1
ATOM 707 C C . PRO A 1 96 ? 24.600 -6.210 22.585 1.00 54.33 349 PRO A C 1
ATOM 708 O O . PRO A 1 96 ? 23.539 -6.791 22.328 1.00 54.43 349 PRO A O 1
ATOM 712 N N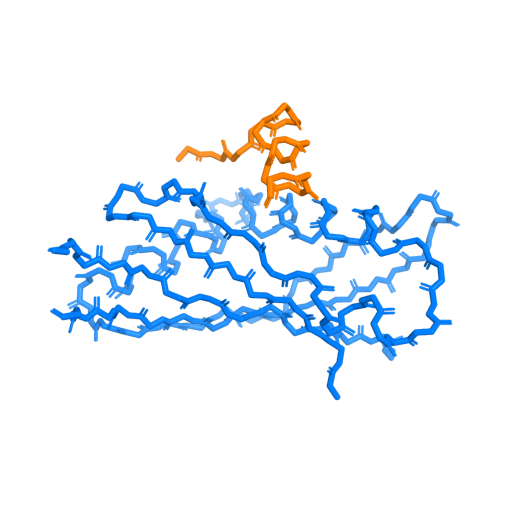 . MET A 1 101 ? 20.267 -6.335 27.477 1.00 60.41 354 MET A N 1
ATOM 713 C CA . MET A 1 101 ? 20.396 -5.013 26.863 1.00 60.16 354 MET A CA 1
ATOM 714 C C . MET A 1 101 ? 19.343 -4.794 25.771 1.00 59.86 354 MET A C 1
ATOM 715 O O . MET A 1 101 ? 18.856 -5.750 25.157 1.00 60.40 354 MET A O 1
ATOM 716 N N . GLN A 1 102 ? 18.972 -3.532 25.558 1.00 59.02 355 GLN A N 1
ATOM 717 C CA . GLN A 1 102 ? 18.126 -3.150 24.429 1.00 58.03 355 GLN A CA 1
ATOM 718 C C . GLN A 1 102 ? 18.995 -2.371 23.451 1.00 56.22 355 GLN A C 1
ATOM 719 O O . GLN A 1 102 ? 20.013 -1.800 23.854 1.00 56.77 355 GLN A O 1
ATOM 725 N N . PRO A 1 103 ? 18.626 -2.345 22.173 1.00 53.86 356 PRO A N 1
ATOM 726 C CA . PRO A 1 103 ? 19.354 -1.521 21.200 1.00 52.15 356 PRO A CA 1
ATOM 727 C C . PRO A 1 103 ? 19.227 -0.028 21.530 1.00 50.03 356 PRO A C 1
ATOM 728 O O . PRO A 1 103 ? 18.185 0.405 22.029 1.00 49.74 356 PRO A O 1
ATOM 732 N N . PHE A 1 104 ? 20.288 0.732 21.270 1.00 47.36 357 PHE A N 1
ATOM 733 C CA . PHE A 1 104 ? 20.304 2.170 21.528 1.00 45.47 357 PHE A CA 1
ATOM 734 C C . PHE A 1 104 ? 20.927 2.956 20.374 1.00 43.03 357 PHE A C 1
ATOM 735 O O . PHE A 1 104 ? 21.605 2.390 19.547 1.00 42.46 357 PHE A O 1
ATOM 743 N N . ILE A 1 105 ? 20.686 4.265 20.331 1.00 40.65 358 ILE A N 1
ATOM 744 C CA . ILE A 1 105 ? 21.252 5.122 19.304 1.00 38.56 358 ILE A CA 1
ATOM 745 C C . ILE A 1 105 ? 22.343 5.979 19.934 1.00 37.67 358 ILE A C 1
ATOM 746 O O . ILE A 1 105 ? 22.080 6.761 20.859 1.00 37.35 358 ILE A O 1
ATOM 751 N N . MET A 1 106 ? 23.552 5.841 19.415 1.00 36.29 359 MET A N 1
ATOM 752 C CA . MET A 1 106 ? 24.683 6.625 19.857 1.00 36.36 359 MET A CA 1
ATOM 753 C C . MET A 1 106 ? 24.857 7.775 18.891 1.00 35.98 359 MET A C 1
ATOM 754 O O . MET A 1 106 ? 24.855 7.593 17.673 1.00 35.85 359 MET A O 1
ATOM 759 N N . GLY A 1 107 ? 24.986 8.962 19.448 1.00 35.41 360 GLY A N 1
ATOM 760 C CA . GLY A 1 107 ? 25.133 10.173 18.670 1.00 34.93 360 GLY A CA 1
ATOM 761 C C . GLY A 1 107 ? 26.344 10.924 19.150 1.00 34.17 360 GLY A C 1
ATOM 762 O O . GLY A 1 107 ? 26.631 10.947 20.331 1.00 34.16 360 GLY A O 1
ATOM 763 N N . ILE A 1 108 ? 27.071 11.503 18.213 1.00 34.32 361 ILE A N 1
ATOM 764 C CA . ILE A 1 108 ? 28.151 12.414 18.503 1.00 34.08 361 ILE A CA 1
ATOM 765 C C . ILE A 1 108 ? 27.770 13.760 17.912 1.00 33.16 361 ILE A C 1
ATOM 766 O O . ILE A 1 108 ? 27.231 13.848 16.831 1.00 32.72 361 ILE A O 1
ATOM 771 N N . HIS A 1 109 ? 28.049 14.806 18.671 1.00 32.24 362 HIS A N 1
ATOM 772 C CA . HIS A 1 109 ? 27.652 16.153 18.335 1.00 31.95 362 HIS A CA 1
ATOM 773 C C . HIS A 1 109 ? 28.939 16.995 18.321 1.00 31.51 362 HIS A C 1
ATOM 774 O O . HIS A 1 109 ? 29.607 17.150 19.341 1.00 30.75 362 HIS A O 1
ATOM 781 N N . ILE A 1 110 ? 29.300 17.494 17.155 1.00 31.27 363 ILE A N 1
ATOM 782 C CA . ILE A 1 110 ? 30.625 18.057 16.942 1.00 32.46 363 ILE A CA 1
ATOM 783 C C . ILE A 1 110 ? 30.509 19.553 16.714 1.00 32.63 363 ILE A C 1
ATOM 784 O O . ILE A 1 110 ? 29.797 19.979 15.815 1.00 31.68 363 ILE A O 1
ATOM 789 N N . ILE A 1 111 ? 31.223 20.314 17.538 1.00 33.30 364 ILE A N 1
ATOM 790 C CA . ILE A 1 111 ? 31.141 21.766 17.599 1.00 35.26 364 ILE A CA 1
ATOM 791 C C . ILE A 1 111 ? 32.184 22.381 16.681 1.00 37.51 364 ILE A C 1
ATOM 792 O O . ILE A 1 111 ? 33.349 21.962 16.684 1.00 37.67 364 ILE A O 1
ATOM 797 N N . ASP A 1 112 ? 31.742 23.366 15.899 1.00 39.84 365 ASP A N 1
ATOM 798 C CA . ASP A 1 112 ? 32.606 24.197 15.070 1.00 42.24 365 ASP A CA 1
ATOM 799 C C . ASP A 1 112 ? 32.540 25.649 15.577 1.00 43.87 365 ASP A C 1
ATOM 800 O O . ASP A 1 112 ? 31.489 26.314 15.528 1.00 43.42 365 ASP A O 1
ATOM 805 N N . ARG A 1 113 ? 33.676 26.127 16.059 1.00 46.54 366 ARG A N 1
ATOM 806 C CA . ARG A 1 113 ? 33.799 27.446 16.681 1.00 49.18 366 ARG A CA 1
ATOM 807 C C . ARG A 1 113 ? 34.224 28.554 15.683 1.00 50.96 366 ARG A C 1
ATOM 808 O O . ARG A 1 113 ? 34.299 29.734 16.048 1.00 52.06 366 ARG A O 1
ATOM 816 N N . GLU A 1 114 ? 34.458 28.187 14.420 1.00 52.59 367 GLU A N 1
ATOM 817 C CA . GLU A 1 114 ? 35.144 29.073 13.456 1.00 53.66 367 GLU A CA 1
ATOM 818 C C . GLU A 1 114 ? 34.222 30.106 12.790 1.00 54.30 367 GLU A C 1
ATOM 819 O O . GLU A 1 114 ? 33.108 29.788 12.363 1.00 55.35 367 GLU A O 1
ATOM 821 N N . LEU B 2 1 ? 9.780 13.464 20.414 1.00 44.65 795 LEU B N 1
ATOM 822 C CA . LEU B 2 1 ? 9.540 14.311 21.629 1.00 44.58 795 LEU B CA 1
ATOM 823 C C . LEU B 2 1 ? 10.845 14.936 22.141 1.00 43.18 795 LEU B C 1
ATOM 824 O O . LEU B 2 1 ? 11.733 14.228 22.632 1.00 42.88 795 LEU B O 1
ATOM 829 N N . PRO B 2 2 ? 11.004 16.249 22.013 1.00 41.29 796 PRO B N 1
ATOM 830 C CA . PRO B 2 2 ? 12.223 16.872 22.517 1.00 40.50 796 PRO B CA 1
ATOM 831 C C . PRO B 2 2 ? 12.396 16.717 24.041 1.00 39.58 796 PRO B C 1
ATOM 832 O O . PRO B 2 2 ? 11.410 16.559 24.750 1.00 39.13 796 PRO B O 1
ATOM 836 N N . PRO B 2 3 ? 13.632 16.756 24.523 1.00 38.19 797 PRO B N 1
ATOM 837 C CA . PRO B 2 3 ? 13.895 16.810 25.961 1.00 37.90 797 PRO B CA 1
ATOM 838 C C . PRO B 2 3 ? 13.563 18.190 26.583 1.00 37.29 797 PRO B C 1
ATOM 839 O O . PRO B 2 3 ? 13.924 19.238 26.045 1.00 36.62 797 PRO B O 1
ATOM 843 N N . THR B 2 4 ? 12.866 18.181 27.709 1.00 36.59 798 THR B N 1
ATOM 844 C CA . THR B 2 4 ? 12.610 19.403 28.448 1.00 36.68 798 THR B CA 1
ATOM 845 C C . THR B 2 4 ? 13.870 19.840 29.211 1.00 36.93 798 THR B C 1
ATOM 846 O O . THR B 2 4 ? 14.840 19.085 29.351 1.00 35.73 798 THR B O 1
ATOM 850 N N . GLU B 2 5 ? 13.806 21.059 29.729 1.00 37.54 799 GLU B N 1
ATOM 851 C CA . GLU B 2 5 ? 14.824 21.636 30.611 1.00 38.73 799 GLU B CA 1
ATOM 852 C C . GLU B 2 5 ? 15.137 20.701 31.782 1.00 38.48 799 GLU B C 1
ATOM 853 O O . GLU B 2 5 ? 16.298 20.469 32.080 1.00 38.79 799 GLU B O 1
ATOM 859 N N . GLN B 2 6 ? 14.108 20.136 32.409 1.00 38.37 800 GLN B N 1
ATOM 860 C CA . GLN B 2 6 ? 14.327 19.209 33.536 1.00 38.40 800 GLN B CA 1
ATOM 861 C C . GLN B 2 6 ? 14.960 17.883 33.067 1.00 37.46 800 GLN B C 1
ATOM 862 O O . GLN B 2 6 ? 15.825 17.366 33.752 1.00 36.51 800 GLN B O 1
ATOM 873 N N . ASP B 2 7 ? 14.529 17.346 31.919 1.00 36.79 801 ASP B N 1
ATOM 874 C CA . ASP B 2 7 ? 15.188 16.184 31.310 1.00 36.62 801 ASP B CA 1
ATOM 875 C C . ASP B 2 7 ? 16.700 16.410 31.208 1.00 36.23 801 ASP B C 1
ATOM 876 O O . ASP B 2 7 ? 17.483 15.543 31.570 1.00 36.63 801 ASP B O 1
ATOM 881 N N . LEU B 2 8 ? 17.111 17.585 30.760 1.00 35.86 802 LEU B N 1
ATOM 882 C CA . LEU B 2 8 ? 18.536 17.852 30.547 1.00 35.98 802 LEU B CA 1
ATOM 883 C C . LEU B 2 8 ? 19.288 18.098 31.853 1.00 35.81 802 LEU B C 1
ATOM 884 O O . LEU B 2 8 ? 20.435 17.689 31.988 1.00 35.05 802 LEU B O 1
ATOM 889 N N . THR B 2 9 ? 18.662 18.778 32.800 1.00 35.65 803 THR B N 1
ATOM 890 C CA . THR B 2 9 ? 19.262 18.929 34.114 1.00 36.51 803 THR B CA 1
ATOM 891 C C . THR B 2 9 ? 19.574 17.547 34.729 1.00 37.03 803 THR B C 1
ATOM 892 O O . THR B 2 9 ? 20.668 17.328 35.241 1.00 37.02 803 THR B O 1
ATOM 896 N N . LYS B 2 10 ? 18.631 16.612 34.634 1.00 37.85 804 LYS B N 1
ATOM 897 C CA . LYS B 2 10 ? 18.831 15.243 35.130 1.00 39.08 804 LYS B CA 1
ATOM 898 C C . LYS B 2 10 ? 19.975 14.510 34.412 1.00 39.68 804 LYS B C 1
ATOM 899 O O . LYS B 2 10 ? 20.830 13.899 35.047 1.00 38.93 804 LYS B O 1
ATOM 902 N N . LEU B 2 11 ? 19.993 14.579 33.077 1.00 40.24 805 LEU B N 1
ATOM 903 C CA . LEU B 2 11 ? 21.006 13.876 32.292 1.00 40.80 805 LEU B CA 1
ATOM 904 C C . LEU B 2 11 ? 22.390 14.415 32.593 1.00 41.56 805 LEU B C 1
ATOM 905 O O . LEU B 2 11 ? 23.358 13.658 32.675 1.00 41.80 805 LEU B O 1
ATOM 910 N N . LEU B 2 12 ? 22.468 15.719 32.789 1.00 42.97 806 LEU B N 1
ATOM 911 C CA . LEU B 2 12 ? 23.737 16.405 32.972 1.00 44.95 806 LEU B CA 1
ATOM 912 C C . LEU B 2 12 ? 24.336 16.242 34.363 1.00 46.82 806 LEU B C 1
ATOM 913 O O . LEU B 2 12 ? 25.492 16.577 34.536 1.00 47.26 806 LEU B O 1
ATOM 918 N N . LEU B 2 13 ? 23.558 15.759 35.339 1.00 48.74 807 LEU B N 1
ATOM 919 C CA . LEU B 2 13 ? 24.051 15.503 36.707 1.00 50.60 807 LEU B CA 1
ATOM 920 C C . LEU B 2 13 ? 24.312 14.001 36.963 1.00 51.89 807 LEU B C 1
ATOM 921 O O . LEU B 2 13 ? 25.352 13.616 37.501 1.00 52.67 807 LEU B O 1
ATOM 923 N N . GLU B 2 14 ? 23.361 13.166 36.557 1.00 53.33 808 GLU B N 1
ATOM 924 C CA . GLU B 2 14 ? 23.487 11.706 36.611 1.00 54.18 808 GLU B CA 1
ATOM 925 C C . GLU B 2 14 ? 24.881 11.198 36.222 1.00 54.68 808 GLU B C 1
ATOM 926 O O . GLU B 2 14 ? 25.160 10.944 35.050 1.00 55.40 808 GLU B O 1
#

Radius of gyration: 13.7 Å; Cα contacts (8 Å, |Δi|>4): 213; chains: 2; bounding box: 31×41×30 Å

Secondary structure (DSSP, 8-state):
--EEEEEE-TT--EEEEE-HHHHTT--S-HHHHHHHHHHHHTS-BTTBPPHHHHHHHHHHHHSEEE---EEEE-TTS-EEEEEEEEEEE-----EEEEEEEEE--/-PPPHHHHHHHHH-

Sequence (119 aa):
VESFMTKQDTTGKIISIDTSSLRAAGRTGWEDLVRKCIYAFFQPQGREPSYARQLFQEVMTRGTASSPSYRFILNDGTMLSAHTRCKLCYPMQPFIMGIHIIDRELPPTEQDLTKLLLE

B-factor: mean 39.04, std 8.78, range [19.77, 90.82]

Nearest PDB structures (foldseek):
  1oj5-assembly1_A  TM=1.010E+00  e=2.803E-22  Mus musculus
  5y7w-assembly2_B  TM=9.966E-01  e=1.054E-19  Mus musculus
  5y7w-assembly1_A  TM=9.993E-01  e=3.288E-19  Mus musculus
  5nwx-assembly1_A  TM=1.000E+00  e=5.309E-19  Mus musculus
  5nwm-assembly1_A  TM=9.649E-01  e=2.453E-17  Homo sapiens

InterPro domains:
  IPR000014 PAS domain [PS50112] (109-180)
  IPR000014 PAS domain [SM00091] (111-178)
  IPR000014 PAS domain [cd00130] (120-213)
  IPR009110 Nuclear receptor coactivator, interlocking [SSF69125] (926-972)
  IPR010011 Nuclear receptor coactivator, DUF1518 [PF07469] (1155-1211)
  IPR010011 Nuclear receptor coactivator, DUF1518 [PF07469] (1218-1274)
  IPR010011 Nuclear receptor coactivator, DUF1518 [SM01151] (1155-1211)
  IPR010011 Nuclear receptor coactivator, DUF1518 [SM01151] (1218-1274)
  IPR011598 Myc-type, basic helix-loop-helix (bHLH) domain [PS50888] (23-80)
  IPR011598 Myc-type, basic helix-loop-helix (bHLH) domain [SM00353] (29-86)
  IPR013767 PAS fold [PF00989] (115-172)
  IPR014920 Nuclear receptor coactivator, Ncoa-type, interlocking [PF08815] (930-979)
  IPR014935 Nuclear receptor coactivator, receptor-binding domain [PF08832] (634-712)
  IPR017426 Nuclear receptor coactivator [PIRSF038181] (1-1361)
  IPR017426 Nuclear receptor coactivator [PTHR10684] (1-871)
  IPR028819 Nuclear receptor coactivator 1, basic helix-loop-helix [cd18948] (27-87)
  IPR035965 PAS domain superfamily [SSF55785] (120-186)
  IPR035965 PAS domain superfamily [SSF55785] (260-365)
  IPR036638 Helix-loop-helix DNA-binding domain superfamily [G3DSA:4.10.280.10] (31-120)
  IPR036638 Helix-loop-helix DNA-binding domain superfamily [SSF47459] (14-87)

GO terms:
  GO:0003713 transcription coactivator activity (F, IDA)
  GO:0005515 protein binding (F, IPI)
  GO:0003677 DNA binding (F, IDA)
  GO:0003682 chromatin binding (F, IDA)
  GO:0045944 positive regulation of transcription by RNA polymerase II (P, IDA)
  GO:0002155 regulation of thyroid hormone receptor signaling pathway (P, IGI)
  GO:0045944 positive regulation of transcription by RNA polymerase II (P, IGI)
  GO:1904017 cellular response to Thyroglobulin triiodothyronine (P, IGI)
  GO:0060713 labyrinthine layer morphogenesis (P, IGI)
  GO:0005654 nucleoplasm (C, TAS)
  GO:0003713 transcription coactivator activity (F, IMP)
  GO:0043065 positive regulation of apoptotic process (P, IMP)
  GO:0045666 positive regulation of neuron differentiation (P, IMP)

Foldseek 3Di:
DQKKKFKAALVLHTPDIGRPSVVVPPDPQVVQVVVFQVVQQQDQDVPHGHVSVVQSVCCSVPFKDKDDKTWGAGPVRQIKIWIKIWGFDDDVHIMIMMMIGIDRD/DDDDPVSVVVVVPD

CATH classification: 3.30.450.20

Organism: Mus musculus (NCBI:txid10090)

Solvent-accessible surface area: 7069 Å² total; per-residue (Å²): 156,32,12,2,64,4,63,17,41,54,103,10,133,13,74,50,22,73,10,58,46,3,139,89,43,78,129,132,43,68,83,28,3,0,46,63,0,3,66,16,11,27,110,88,56,76,110,108,71,10,38,6,127,70,10,33,56,67,0,56,92,164,25,84,10,80,10,76,74,11,166,12,94,18,125,121,53,54,90,4,21,1,45,2,127,11,64,32,38,165,107,116,140,30,41,1,52,2,51,6,28,14,77,81,133,196,75,25,79,119,135,52,6,65,65,17,38,92,156